Protein AF-A0A7C3GLH6-F1 (afdb_monomer_lite)

Foldseek 3Di:
DDDDDDDDQDPVNVVVCVVVVVVVVVCVVVVVVVVVVVDDDDDALAAPHDDDDDDPVVADAQDWDADPRNQWTWGHHPSDTDTHHQQDPPPGDGHDDDD

Secondary structure (DSSP, 8-state):
------PPPPHHHHHHHHHHHHHHHHHHHHHHHHHHHHS----TTSTTS------GGGS-TT-EEEETTTTEEEEEETTEEEEEESB-TTT--B-----

Structure (mmCIF, N/CA/C/O backbone):
data_AF-A0A7C3GLH6-F1
#
_entry.id   AF-A0A7C3GLH6-F1
#
loop_
_atom_site.group_PDB
_atom_site.id
_atom_site.type_symbol
_atom_site.label_atom_id
_atom_site.label_alt_id
_atom_site.label_comp_id
_atom_site.label_asym_id
_atom_site.label_entity_id
_atom_site.label_seq_id
_atom_site.pdbx_PDB_ins_code
_atom_site.Cartn_x
_atom_site.Cartn_y
_atom_site.Cartn_z
_atom_site.occupancy
_atom_site.B_iso_or_equiv
_atom_site.auth_seq_id
_atom_site.auth_comp_id
_atom_site.auth_asym_id
_atom_site.auth_atom_id
_atom_site.pdbx_PDB_model_n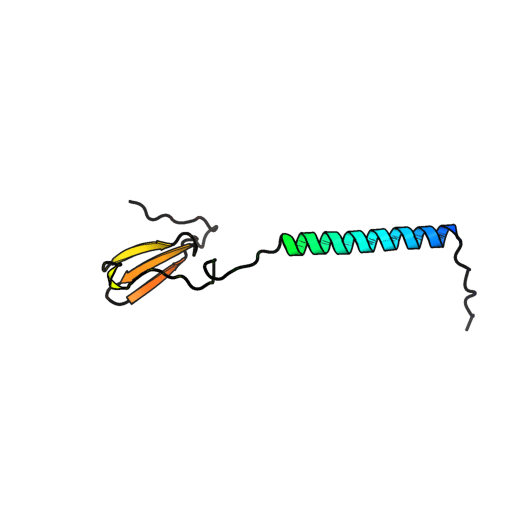um
ATOM 1 N N . MET A 1 1 ? 8.271 9.715 -58.078 1.00 45.06 1 MET A N 1
ATOM 2 C CA . MET A 1 1 ? 8.452 9.007 -56.792 1.00 45.06 1 MET A CA 1
ATOM 3 C C . MET A 1 1 ? 9.916 8.617 -56.716 1.00 45.06 1 MET A C 1
ATOM 5 O O . MET A 1 1 ? 10.320 7.735 -57.453 1.00 45.06 1 MET A O 1
ATOM 9 N N . SER A 1 2 ? 10.726 9.378 -55.976 1.00 52.97 2 SER A N 1
ATOM 10 C CA . SER A 1 2 ? 12.163 9.104 -55.851 1.00 52.97 2 SER A CA 1
ATOM 11 C C . SER A 1 2 ? 12.350 7.941 -54.877 1.00 52.97 2 SER A C 1
ATOM 13 O O . SER A 1 2 ? 11.994 8.069 -53.704 1.00 52.97 2 SER A O 1
ATOM 15 N N . GLU A 1 3 ? 12.826 6.805 -55.382 1.00 63.69 3 GLU A N 1
ATOM 16 C CA . GLU A 1 3 ? 13.223 5.645 -54.584 1.00 63.69 3 GLU A CA 1
ATOM 17 C C . GLU A 1 3 ? 14.398 6.074 -53.688 1.00 63.69 3 GLU A C 1
ATOM 19 O O . GLU A 1 3 ? 15.479 6.399 -54.177 1.00 63.69 3 GLU A O 1
ATOM 24 N N . LYS A 1 4 ? 14.180 6.156 -52.369 1.00 64.69 4 LYS A N 1
ATOM 25 C CA . LYS A 1 4 ? 15.250 6.476 -51.414 1.00 64.69 4 LYS A CA 1
ATOM 26 C C . LYS A 1 4 ? 16.234 5.308 -51.368 1.00 64.69 4 LYS A C 1
ATOM 28 O O . LYS A 1 4 ? 15.898 4.236 -50.866 1.00 64.69 4 LYS A O 1
ATOM 33 N N . GLU A 1 5 ? 17.449 5.542 -51.847 1.00 69.50 5 GLU A N 1
ATOM 34 C CA . GLU A 1 5 ? 18.570 4.619 -51.695 1.00 69.50 5 GLU A CA 1
ATOM 35 C C . GLU A 1 5 ? 18.807 4.318 -50.205 1.00 69.50 5 GLU A C 1
ATOM 37 O O . GLU A 1 5 ? 18.936 5.223 -49.374 1.00 69.50 5 GLU A O 1
ATOM 42 N N . LYS A 1 6 ? 18.793 3.030 -49.845 1.00 69.62 6 LYS A N 1
ATOM 43 C CA . LYS A 1 6 ? 18.981 2.582 -48.462 1.00 69.62 6 LYS A CA 1
ATOM 44 C C . LYS A 1 6 ? 20.469 2.616 -48.141 1.00 69.62 6 LYS A C 1
ATOM 46 O O . LYS A 1 6 ? 21.217 1.760 -48.602 1.00 69.62 6 LYS A O 1
ATOM 51 N N . VAL A 1 7 ? 20.883 3.584 -47.328 1.00 80.00 7 VAL A N 1
ATOM 52 C CA . VAL A 1 7 ? 22.250 3.621 -46.798 1.00 80.00 7 VAL A CA 1
ATOM 53 C C . VAL A 1 7 ? 22.491 2.339 -45.985 1.00 80.00 7 VAL A C 1
ATOM 55 O O . VAL A 1 7 ? 21.694 2.032 -45.093 1.00 80.00 7 VAL A O 1
ATOM 58 N N . PRO A 1 8 ? 23.542 1.556 -46.288 1.00 84.31 8 PRO A N 1
ATOM 59 C CA . PRO A 1 8 ? 23.826 0.326 -45.565 1.00 84.31 8 PRO A CA 1
ATOM 60 C C . PRO A 1 8 ? 24.314 0.639 -44.147 1.00 84.31 8 PRO A C 1
ATOM 62 O O . PRO A 1 8 ? 25.197 1.474 -43.954 1.00 84.31 8 PRO A O 1
ATOM 65 N N . VAL A 1 9 ? 23.759 -0.066 -43.157 1.00 90.31 9 VAL A N 1
ATOM 66 C CA . VAL A 1 9 ? 24.141 0.085 -41.746 1.00 90.31 9 VAL A CA 1
ATOM 67 C C . VAL A 1 9 ? 25.615 -0.278 -41.571 1.00 90.31 9 VAL A C 1
ATOM 69 O O . VAL A 1 9 ? 26.057 -1.368 -41.949 1.00 90.31 9 VAL A O 1
ATOM 72 N N . SER A 1 10 ? 26.390 0.626 -40.973 1.00 94.38 10 SER A N 1
ATOM 73 C CA . SER A 1 10 ? 27.806 0.360 -40.702 1.00 94.38 10 SER A CA 1
ATOM 74 C C . SER A 1 10 ? 27.978 -0.610 -39.524 1.00 94.38 10 SER A C 1
ATOM 76 O O . SER A 1 10 ? 27.152 -0.664 -38.616 1.00 94.38 10 SER A O 1
ATOM 78 N N . ARG A 1 11 ? 29.100 -1.346 -39.461 1.00 95.31 11 ARG A N 1
ATOM 79 C CA . ARG A 1 11 ? 29.394 -2.248 -38.321 1.00 95.31 11 ARG A CA 1
ATOM 80 C C . ARG A 1 11 ? 29.328 -1.530 -36.966 1.00 95.31 11 ARG A C 1
ATOM 82 O O . ARG A 1 11 ? 28.841 -2.090 -35.993 1.00 95.31 11 ARG A O 1
ATOM 89 N N . ARG A 1 12 ? 29.813 -0.286 -36.910 1.00 95.75 12 ARG A N 1
ATOM 90 C CA . ARG A 1 12 ? 29.807 0.552 -35.701 1.00 95.75 12 ARG A CA 1
ATOM 91 C C . ARG A 1 12 ? 28.384 0.894 -35.267 1.00 95.75 12 ARG A C 1
ATOM 93 O O . ARG A 1 12 ? 28.068 0.807 -34.089 1.00 95.75 12 ARG A O 1
ATOM 100 N N . GLU A 1 13 ? 27.554 1.289 -36.220 1.00 95.50 13 GLU A N 1
ATOM 101 C CA . GLU A 1 13 ? 26.154 1.645 -35.999 1.00 95.50 13 GLU A CA 1
ATOM 102 C C . GLU A 1 13 ? 25.333 0.433 -35.553 1.00 95.50 13 GLU A C 1
ATOM 104 O O . GLU A 1 13 ? 24.617 0.508 -34.558 1.00 95.50 13 GLU A O 1
ATOM 109 N N . PHE A 1 14 ? 25.542 -0.719 -36.198 1.00 95.94 14 PHE A N 1
ATOM 110 C CA . PHE A 1 14 ? 24.949 -1.983 -35.771 1.00 95.94 14 PHE A CA 1
ATOM 111 C C . PHE A 1 14 ? 25.295 -2.316 -34.312 1.00 95.94 14 PHE A C 1
ATOM 113 O O . PHE A 1 14 ? 24.400 -2.605 -33.520 1.00 95.94 14 PHE A O 1
ATOM 120 N N . LEU A 1 15 ? 26.578 -2.237 -33.936 1.00 97.19 15 LEU A N 1
ATOM 121 C CA . LEU A 1 15 ? 27.013 -2.517 -32.563 1.00 97.19 15 LEU A CA 1
ATOM 122 C C . LEU A 1 15 ? 26.422 -1.526 -31.553 1.00 97.19 15 LEU A C 1
ATOM 124 O O . LEU A 1 15 ? 26.037 -1.938 -30.460 1.00 97.19 15 LEU A O 1
ATOM 128 N N . TRP A 1 16 ? 26.290 -0.248 -31.917 1.00 97.50 16 TRP A N 1
ATOM 129 C CA . TRP A 1 16 ? 25.633 0.747 -31.069 1.00 97.50 16 TRP A CA 1
ATOM 130 C C . TRP A 1 16 ? 24.153 0.446 -30.851 1.00 97.50 16 TRP A C 1
ATOM 132 O O . TRP A 1 16 ? 23.689 0.521 -29.716 1.00 97.50 16 TRP A O 1
ATOM 142 N N . TYR A 1 17 ? 23.416 0.067 -31.895 1.00 97.19 17 TYR A N 1
ATOM 143 C CA . TYR A 1 17 ? 22.008 -0.306 -31.758 1.00 97.19 17 TYR A CA 1
ATOM 144 C C . TYR A 1 17 ? 21.827 -1.585 -30.954 1.00 97.19 17 TYR A C 1
ATOM 146 O O . TYR A 1 17 ? 20.959 -1.636 -30.084 1.00 97.19 17 TYR A O 1
ATOM 154 N N . ALA A 1 18 ? 22.659 -2.600 -31.189 1.00 97.56 18 ALA A N 1
ATOM 155 C CA . ALA A 1 18 ? 22.631 -3.833 -30.411 1.00 97.56 18 ALA A CA 1
ATOM 156 C C . ALA A 1 18 ? 22.904 -3.556 -28.923 1.00 97.56 18 ALA A C 1
ATOM 158 O O . ALA A 1 18 ? 22.164 -4.025 -28.059 1.00 97.56 18 ALA A O 1
ATOM 159 N N . TRP A 1 19 ? 23.911 -2.734 -28.618 1.00 98.19 19 TRP A N 1
ATOM 160 C CA . TRP A 1 19 ? 24.231 -2.349 -27.246 1.00 98.19 19 TRP A CA 1
ATOM 161 C C . TRP A 1 19 ? 23.110 -1.528 -26.597 1.00 98.19 19 TRP A C 1
ATOM 163 O O . TRP A 1 19 ? 22.644 -1.874 -25.513 1.00 98.19 19 TRP A O 1
ATOM 173 N N . ALA A 1 20 ? 22.627 -0.484 -27.276 1.00 98.25 20 ALA A N 1
ATOM 174 C CA . ALA A 1 20 ? 21.594 0.402 -26.748 1.00 98.25 20 ALA A CA 1
ATOM 175 C C . ALA A 1 20 ? 20.259 -0.327 -26.545 1.00 98.25 20 ALA A C 1
ATOM 177 O O . ALA A 1 20 ? 19.620 -0.153 -25.511 1.00 98.25 20 ALA A O 1
ATOM 178 N N . SER A 1 21 ? 19.855 -1.179 -27.492 1.00 98.19 21 SER A N 1
ATOM 179 C CA . SER A 1 21 ? 18.640 -1.993 -27.359 1.00 98.19 21 SER A CA 1
ATOM 180 C C . SER A 1 21 ? 18.754 -3.011 -26.226 1.00 98.19 21 SER A C 1
ATOM 182 O O . SER A 1 21 ? 17.818 -3.140 -25.441 1.00 98.19 21 SER A O 1
ATOM 184 N N . SER A 1 22 ? 19.909 -3.667 -26.075 1.00 98.44 22 SER A N 1
ATOM 185 C CA . SER A 1 22 ? 20.152 -4.593 -24.961 1.00 98.44 22 SER A CA 1
ATOM 186 C C . SER A 1 22 ? 20.070 -3.878 -23.614 1.00 98.44 22 SER A C 1
ATOM 188 O O . SER A 1 22 ? 19.406 -4.360 -22.697 1.00 98.44 22 SER A O 1
ATOM 190 N N . LEU A 1 23 ? 20.688 -2.697 -23.504 1.00 98.50 23 LEU A N 1
ATOM 191 C CA . LEU A 1 23 ? 20.624 -1.884 -22.293 1.00 98.50 23 LEU A CA 1
ATOM 192 C C . LEU A 1 23 ? 19.191 -1.418 -22.004 1.00 98.50 23 LEU A C 1
ATOM 194 O O . LEU A 1 23 ? 18.737 -1.516 -20.867 1.00 98.50 23 LEU A O 1
ATOM 198 N N . ALA A 1 24 ? 18.459 -0.959 -23.020 1.00 98.62 24 ALA A N 1
ATOM 199 C CA . ALA A 1 24 ? 17.072 -0.528 -22.870 1.00 98.62 24 ALA A CA 1
ATOM 200 C C . ALA A 1 24 ? 16.164 -1.674 -22.400 1.00 98.62 24 ALA A C 1
ATOM 202 O O . ALA A 1 24 ? 15.383 -1.492 -21.468 1.00 98.62 24 ALA A O 1
ATOM 203 N N . LEU A 1 25 ? 16.302 -2.866 -22.991 1.00 98.62 25 LEU A N 1
ATOM 204 C CA . LEU A 1 25 ? 15.559 -4.059 -22.577 1.00 98.62 25 LEU A CA 1
ATOM 205 C C . LEU A 1 25 ? 15.893 -4.460 -21.137 1.00 98.62 25 LEU A C 1
ATOM 207 O O . LEU A 1 25 ? 14.987 -4.741 -20.352 1.00 98.62 25 LEU A O 1
ATOM 211 N N . PHE A 1 26 ? 17.175 -4.436 -20.766 1.00 98.50 26 PHE A N 1
ATOM 212 C CA . PHE A 1 26 ? 17.605 -4.722 -19.401 1.00 98.50 26 PHE A CA 1
ATOM 213 C C . PHE A 1 26 ? 17.017 -3.726 -18.390 1.00 98.50 26 PHE A C 1
ATOM 215 O O . PHE A 1 26 ? 16.479 -4.134 -17.358 1.00 98.50 26 PHE A O 1
ATOM 222 N N . MET A 1 27 ? 17.065 -2.427 -18.693 1.00 98.69 27 MET A N 1
ATOM 223 C CA . MET A 1 27 ? 16.507 -1.377 -17.836 1.00 98.69 27 MET A CA 1
ATOM 224 C C . MET A 1 27 ? 14.986 -1.493 -17.711 1.00 98.69 27 MET A C 1
ATOM 226 O O . MET A 1 27 ? 14.451 -1.362 -16.613 1.00 98.69 27 MET A O 1
ATOM 230 N N . ALA A 1 28 ? 14.282 -1.797 -18.804 1.00 98.56 28 ALA A N 1
ATOM 231 C CA . ALA A 1 28 ? 12.839 -2.009 -18.775 1.00 98.56 28 ALA A CA 1
ATOM 232 C C . ALA A 1 28 ? 12.456 -3.230 -17.922 1.00 98.56 28 ALA A C 1
ATOM 234 O O . ALA A 1 28 ? 11.558 -3.138 -17.087 1.00 98.56 28 ALA A O 1
ATOM 235 N N . GLY A 1 29 ? 13.159 -4.356 -18.082 1.00 98.56 29 GLY A N 1
ATOM 236 C CA . GLY A 1 29 ? 12.906 -5.572 -17.306 1.00 98.56 29 GLY A CA 1
ATOM 237 C C . GLY A 1 29 ? 13.200 -5.397 -15.815 1.00 98.56 29 GLY A C 1
ATOM 238 O O . GLY A 1 29 ? 12.359 -5.711 -14.975 1.00 98.56 29 GLY A O 1
ATOM 239 N N . SER A 1 30 ? 14.369 -4.850 -15.479 1.00 98.50 30 SER A N 1
ATOM 240 C CA . SER A 1 30 ? 14.771 -4.606 -14.085 1.00 98.50 30 SER A CA 1
ATOM 241 C C . SER A 1 30 ? 13.919 -3.528 -13.408 1.00 98.50 30 SER A C 1
ATOM 243 O O . SER A 1 30 ? 13.480 -3.713 -12.270 1.00 98.50 30 SER A O 1
ATOM 245 N N . GLY A 1 31 ? 13.609 -2.439 -14.115 1.00 98.50 31 GLY A N 1
ATOM 246 C CA . GLY A 1 31 ? 12.689 -1.403 -13.653 1.00 98.50 31 GLY A CA 1
ATOM 247 C C . GLY A 1 31 ? 11.285 -1.956 -13.419 1.00 98.50 31 GLY A C 1
ATOM 248 O O . GLY A 1 31 ? 10.717 -1.757 -12.348 1.00 98.50 31 GLY A O 1
ATOM 249 N N . GLY A 1 32 ? 10.757 -2.735 -14.367 1.00 98.44 32 GLY A N 1
ATOM 250 C CA . GLY A 1 32 ? 9.469 -3.412 -14.226 1.00 98.44 32 GLY A CA 1
ATOM 251 C C . GLY A 1 32 ? 9.428 -4.360 -13.026 1.00 98.44 32 GLY A C 1
ATOM 252 O O . GLY A 1 32 ? 8.486 -4.307 -12.239 1.00 98.44 32 GLY A O 1
ATOM 253 N N . ALA A 1 33 ? 10.469 -5.174 -12.829 1.00 98.12 33 ALA A N 1
ATOM 254 C CA . ALA A 1 33 ? 10.577 -6.065 -11.673 1.00 98.12 33 ALA A CA 1
ATOM 255 C C . ALA A 1 33 ? 10.628 -5.291 -10.345 1.00 98.12 33 ALA A C 1
ATOM 257 O O . ALA A 1 33 ? 9.957 -5.667 -9.385 1.00 98.12 33 ALA A O 1
ATOM 258 N N . THR A 1 34 ? 11.370 -4.182 -10.307 1.00 98.19 34 THR A N 1
ATOM 259 C CA . THR A 1 34 ? 11.464 -3.307 -9.128 1.00 98.19 34 THR A CA 1
ATOM 260 C C . THR A 1 34 ? 10.106 -2.706 -8.779 1.00 98.19 34 THR A C 1
ATOM 262 O O . THR A 1 34 ? 9.687 -2.757 -7.625 1.00 98.19 34 THR A O 1
ATOM 265 N N . LEU A 1 35 ? 9.379 -2.194 -9.775 1.00 97.69 35 LEU A N 1
ATOM 266 C CA . LEU A 1 35 ? 8.034 -1.653 -9.579 1.00 97.69 35 LEU A CA 1
ATOM 267 C C . LEU A 1 35 ? 7.047 -2.736 -9.131 1.00 97.69 35 LEU A C 1
ATOM 269 O O . LEU A 1 35 ? 6.276 -2.515 -8.202 1.00 97.69 35 LEU A O 1
ATOM 273 N N . ALA A 1 36 ? 7.100 -3.924 -9.736 1.00 96.50 36 ALA A N 1
ATOM 274 C CA . ALA A 1 36 ? 6.246 -5.049 -9.361 1.00 96.50 36 ALA A CA 1
ATOM 275 C C . ALA A 1 36 ? 6.523 -5.567 -7.940 1.00 96.50 36 ALA A C 1
ATOM 277 O O . ALA A 1 36 ? 5.615 -6.098 -7.299 1.00 96.50 36 ALA A O 1
ATOM 278 N N . PHE A 1 37 ? 7.762 -5.435 -7.460 1.00 94.88 37 PHE A N 1
ATOM 279 C CA . PHE A 1 37 ? 8.144 -5.732 -6.081 1.00 94.88 37 PHE A CA 1
ATOM 280 C C . PHE A 1 37 ? 7.672 -4.645 -5.108 1.00 94.88 37 PHE A C 1
ATOM 282 O O . PHE A 1 37 ? 7.156 -4.968 -4.042 1.00 94.88 37 PHE A O 1
ATOM 289 N N . ALA A 1 38 ? 7.823 -3.370 -5.475 1.00 96.19 38 ALA A N 1
ATOM 290 C CA . ALA A 1 38 ? 7.423 -2.238 -4.641 1.00 96.19 38 ALA A CA 1
ATOM 291 C C . ALA A 1 38 ? 5.897 -2.055 -4.549 1.00 96.19 38 ALA A C 1
ATOM 293 O O . ALA A 1 38 ? 5.410 -1.405 -3.624 1.00 96.19 38 ALA A O 1
ATOM 294 N N . TYR A 1 39 ? 5.136 -2.602 -5.501 1.00 94.00 39 TYR A N 1
ATOM 295 C CA . TYR A 1 39 ? 3.681 -2.509 -5.500 1.00 94.00 39 TYR A CA 1
ATOM 296 C C . TYR A 1 39 ? 3.071 -3.338 -4.350 1.00 94.00 39 TYR A C 1
ATOM 298 O O . TYR A 1 39 ? 3.324 -4.545 -4.268 1.00 94.00 39 TYR A O 1
ATOM 306 N N . PRO A 1 40 ? 2.248 -2.733 -3.470 1.00 88.19 40 PRO A N 1
ATOM 307 C CA . PRO A 1 40 ? 1.672 -3.432 -2.326 1.00 88.19 40 PRO A CA 1
ATOM 308 C C . PRO A 1 40 ? 0.718 -4.547 -2.779 1.00 88.19 40 PRO A C 1
ATOM 310 O O . PRO A 1 40 ? -0.135 -4.343 -3.641 1.00 88.19 40 PRO A O 1
ATOM 313 N N . ARG A 1 41 ? 0.848 -5.737 -2.179 1.00 84.69 41 ARG A N 1
ATOM 314 C CA . ARG A 1 41 ? -0.052 -6.880 -2.401 1.00 84.69 41 ARG A CA 1
ATOM 315 C C . ARG A 1 41 ? -0.805 -7.183 -1.116 1.00 84.69 41 ARG A C 1
ATOM 317 O O . ARG A 1 41 ? -0.195 -7.704 -0.191 1.00 84.69 41 ARG A O 1
ATOM 324 N N . PHE A 1 42 ? -2.100 -6.890 -1.093 1.00 79.31 42 PHE A N 1
ATOM 325 C CA . PHE A 1 42 ? -2.952 -7.185 0.056 1.00 79.31 42 PHE A CA 1
ATOM 326 C C . PHE A 1 42 ? -3.302 -8.678 0.111 1.00 79.31 42 PHE A C 1
ATOM 328 O O . PHE A 1 42 ? -3.674 -9.266 -0.909 1.00 79.31 42 PHE A O 1
ATOM 335 N N . LYS A 1 43 ? -3.186 -9.295 1.289 1.00 76.12 43 LYS A N 1
ATOM 336 C CA . LYS A 1 43 ? -3.601 -10.685 1.563 1.00 76.12 43 LYS A CA 1
ATOM 337 C C . LYS A 1 43 ? -4.836 -10.745 2.468 1.00 76.12 43 LYS A C 1
ATOM 339 O O . LYS A 1 43 ? -5.245 -9.748 3.059 1.00 76.12 43 LYS A O 1
ATOM 344 N N . GLU A 1 44 ? -5.440 -11.927 2.591 1.00 69.19 44 GLU A N 1
ATOM 345 C CA . GLU A 1 44 ? -6.443 -12.165 3.638 1.00 69.19 44 GLU A CA 1
ATOM 346 C C . GLU A 1 44 ? -5.830 -11.911 5.024 1.00 69.19 44 GLU A C 1
ATOM 348 O O . GLU A 1 44 ? -4.692 -12.302 5.279 1.00 69.19 44 GLU A O 1
ATOM 353 N N . GLY A 1 45 ? -6.572 -11.227 5.899 1.00 68.25 45 GLY A N 1
ATOM 354 C CA . GLY A 1 45 ? -6.061 -10.747 7.187 1.00 68.25 45 GLY A CA 1
ATOM 355 C C . GLY A 1 45 ? -5.277 -9.430 7.124 1.00 68.25 45 GLY A C 1
ATOM 356 O O . GLY A 1 45 ? -4.813 -8.961 8.157 1.00 68.25 45 GLY A O 1
ATOM 357 N N . GLU A 1 46 ? -5.145 -8.804 5.951 1.00 79.50 46 GLU A N 1
ATOM 358 C CA . GLU A 1 46 ? -4.615 -7.443 5.812 1.00 79.50 46 GLU A CA 1
ATOM 359 C C . GLU A 1 46 ? -5.736 -6.436 5.523 1.00 79.50 46 GLU A C 1
ATOM 361 O O . GLU A 1 46 ? -6.906 -6.790 5.365 1.00 79.50 46 GLU A O 1
ATOM 366 N N . PHE A 1 47 ? -5.386 -5.150 5.481 1.00 76.62 47 PHE A N 1
ATOM 367 C CA . PHE A 1 47 ? -6.321 -4.057 5.224 1.00 76.62 47 PHE A CA 1
ATOM 368 C C . PHE A 1 47 ? -7.234 -4.337 4.010 1.00 76.62 47 PHE A C 1
ATOM 370 O O . PHE A 1 47 ? -6.755 -4.542 2.897 1.00 76.62 47 PHE A O 1
ATOM 377 N N . GLY A 1 48 ? -8.554 -4.337 4.236 1.00 76.75 48 GLY A N 1
ATOM 378 C CA . GLY A 1 48 ? -9.570 -4.668 3.224 1.00 76.75 48 GLY A CA 1
ATOM 379 C C . GLY A 1 48 ? -9.942 -6.157 3.121 1.00 76.75 48 GLY A C 1
ATOM 380 O O . GLY A 1 48 ? -10.801 -6.508 2.315 1.00 76.75 48 GLY A O 1
ATOM 381 N N . GLY A 1 49 ? -9.327 -7.028 3.925 1.00 84.44 49 GLY A N 1
ATOM 382 C CA . GLY A 1 49 ? -9.624 -8.458 4.007 1.00 84.44 49 GLY A CA 1
ATOM 383 C C . GLY A 1 49 ? -10.679 -8.828 5.058 1.00 84.44 49 GLY A C 1
ATOM 384 O O . GLY A 1 49 ? -11.295 -7.978 5.701 1.00 84.44 49 GLY A O 1
ATOM 385 N N . LYS A 1 50 ? -10.884 -10.139 5.240 1.00 88.06 50 LYS A N 1
ATOM 386 C CA . LYS A 1 50 ? -11.709 -10.695 6.324 1.00 88.06 50 LYS A CA 1
ATOM 387 C C . LYS A 1 50 ? -10.852 -10.913 7.570 1.00 88.06 50 LYS A C 1
ATOM 389 O O . LYS A 1 50 ? -9.740 -11.422 7.461 1.00 88.06 50 LYS A O 1
ATOM 394 N N . PHE A 1 51 ? -11.398 -10.579 8.736 1.00 88.75 51 PHE A N 1
ATOM 395 C CA . PHE A 1 51 ? -10.736 -10.729 10.031 1.00 88.75 51 PHE A CA 1
ATOM 396 C C . PHE A 1 51 ? -11.551 -11.654 10.930 1.00 88.75 51 PHE A C 1
ATOM 398 O O . PHE A 1 51 ? -12.769 -11.509 11.025 1.00 88.75 51 PHE A O 1
ATOM 405 N N . TYR A 1 52 ? -10.876 -12.588 11.599 1.00 90.25 52 TYR A N 1
ATOM 406 C CA . TYR A 1 52 ? -11.474 -13.372 12.675 1.00 90.25 52 TYR A CA 1
ATOM 407 C C . TYR A 1 52 ? -11.282 -12.630 13.999 1.00 90.25 52 TYR A C 1
ATOM 409 O O . TYR A 1 52 ? -10.151 -12.319 14.363 1.00 90.25 52 TYR A O 1
ATOM 417 N N . MET A 1 53 ? -12.382 -12.344 14.69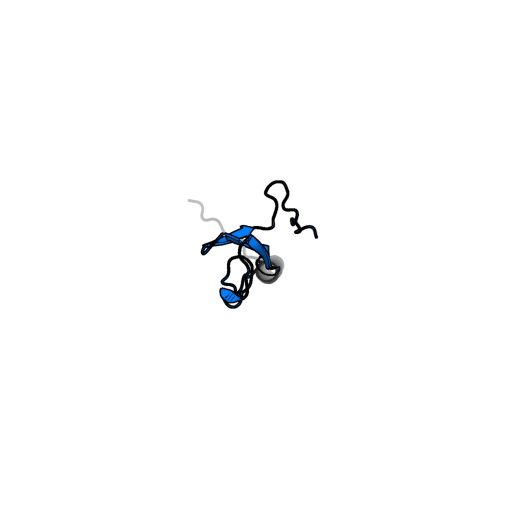6 1.00 90.38 53 MET A N 1
ATOM 418 C CA . MET A 1 53 ? -12.383 -11.526 15.916 1.00 90.38 53 MET A CA 1
ATOM 419 C C . MET A 1 53 ? -12.665 -12.309 17.198 1.00 90.38 53 MET A C 1
ATOM 421 O O . MET A 1 53 ? -12.596 -11.734 18.271 1.00 90.38 53 MET A O 1
ATOM 425 N N . GLY A 1 54 ? -12.952 -13.606 17.111 1.00 90.56 54 GLY A N 1
ATOM 426 C CA . GLY A 1 54 ? -13.441 -14.379 18.253 1.00 90.56 54 GLY A CA 1
ATOM 427 C C . GLY A 1 54 ? -14.957 -14.533 18.227 1.00 90.56 54 GLY A C 1
ATOM 428 O O . GLY A 1 54 ? -15.590 -14.389 17.174 1.00 90.56 54 GLY A O 1
ATOM 429 N N . ARG A 1 55 ? -15.528 -14.905 19.371 1.00 92.94 55 ARG A N 1
ATOM 430 C CA . ARG A 1 55 ? -16.963 -15.146 19.520 1.00 92.94 55 ARG A CA 1
ATOM 431 C C . ARG A 1 55 ? -17.680 -13.866 19.917 1.00 92.94 55 ARG A C 1
ATOM 433 O O . ARG A 1 55 ? -17.087 -12.959 20.483 1.00 92.94 55 ARG A O 1
ATOM 440 N N . VAL A 1 56 ? -18.981 -13.808 19.648 1.00 90.88 56 VAL A N 1
ATOM 441 C CA . VAL A 1 56 ? -19.814 -12.649 20.012 1.00 90.88 56 VAL A CA 1
ATOM 442 C C . VAL A 1 56 ? -19.827 -12.433 21.528 1.00 90.88 56 VAL A C 1
ATOM 444 O O . VAL A 1 56 ? -19.835 -11.296 21.991 1.00 90.88 56 VAL A O 1
ATOM 447 N N . GLU A 1 57 ? -19.774 -13.523 22.292 1.00 91.75 57 GLU A N 1
ATOM 448 C CA . GLU A 1 57 ? -19.780 -13.505 23.756 1.00 91.75 57 GLU A CA 1
ATOM 449 C C . GLU A 1 57 ? -18.502 -12.915 24.370 1.00 91.75 57 GLU A C 1
ATOM 451 O O . GLU A 1 57 ? -18.522 -12.533 25.537 1.00 91.75 57 GLU A O 1
ATOM 456 N N . ASP A 1 58 ? -17.415 -12.812 23.597 1.00 91.94 58 ASP A N 1
ATOM 457 C CA . ASP A 1 58 ? -16.131 -12.278 24.068 1.00 91.94 58 ASP A CA 1
ATOM 458 C C . ASP A 1 58 ? -16.140 -10.737 24.178 1.00 91.94 58 ASP A C 1
ATOM 460 O O . ASP A 1 58 ? -15.211 -10.147 24.726 1.00 91.94 58 ASP A O 1
ATOM 464 N N . PHE A 1 59 ? -17.180 -10.073 23.658 1.00 92.94 59 PHE A N 1
ATOM 465 C CA . PHE A 1 59 ? -17.293 -8.615 23.600 1.00 92.94 59 PHE A CA 1
ATOM 466 C C . PHE A 1 59 ? -18.429 -8.130 24.489 1.00 92.94 59 PHE A C 1
ATOM 468 O O . PHE A 1 59 ? -19.580 -8.444 24.217 1.00 92.94 59 PHE A O 1
ATOM 475 N N . GLU A 1 60 ? -18.157 -7.324 25.511 1.00 93.38 60 GLU A N 1
ATOM 476 C CA . GLU A 1 60 ? -19.212 -6.741 26.353 1.00 93.38 60 GLU A CA 1
ATOM 477 C C . GLU A 1 60 ? -20.023 -5.673 25.599 1.00 93.38 60 GLU A C 1
ATOM 479 O O . GLU A 1 60 ? -19.544 -5.077 24.630 1.00 93.38 60 GLU A O 1
ATOM 484 N N . ASP A 1 61 ? -21.268 -5.426 26.015 1.00 93.62 61 ASP A N 1
ATOM 485 C CA . ASP A 1 61 ? -22.050 -4.319 25.453 1.00 93.62 61 ASP A CA 1
ATOM 486 C C . ASP A 1 61 ? -21.368 -2.972 25.749 1.00 93.62 61 ASP A C 1
ATOM 488 O O . ASP A 1 61 ? -20.880 -2.741 26.854 1.00 93.62 61 ASP A O 1
ATOM 492 N N . GLY A 1 62 ? -21.291 -2.098 24.745 1.00 91.12 62 GLY A N 1
ATOM 493 C CA . GLY A 1 62 ? -20.541 -0.845 24.807 1.00 91.12 62 GLY A CA 1
ATOM 494 C C . GLY A 1 62 ? -19.024 -1.002 24.667 1.00 91.12 62 GLY A C 1
ATOM 495 O O . GLY A 1 62 ? -18.314 0.002 24.716 1.00 91.12 62 GLY A O 1
ATOM 496 N N . SER A 1 63 ? -18.513 -2.224 24.476 1.00 92.12 63 SER A N 1
ATOM 497 C CA . SER A 1 63 ? -17.078 -2.443 24.291 1.00 92.12 63 SER A CA 1
ATOM 498 C C . SER A 1 63 ? -16.570 -1.858 22.974 1.00 92.12 63 SER A C 1
ATOM 500 O O . SER A 1 63 ? -17.233 -1.891 21.930 1.00 92.12 63 SER A O 1
ATOM 502 N N . VAL A 1 64 ? -15.342 -1.352 23.032 1.00 93.06 64 VAL A N 1
ATOM 503 C CA . VAL A 1 64 ? -14.555 -0.932 21.879 1.00 93.06 64 VAL A CA 1
ATOM 504 C C . VAL A 1 64 ? -13.286 -1.775 21.898 1.00 93.06 64 VAL A C 1
ATOM 506 O O . VAL A 1 64 ? -12.558 -1.820 22.882 1.00 93.06 64 VAL A O 1
ATOM 509 N N . THR A 1 65 ? -13.062 -2.546 20.838 1.00 92.75 65 THR A N 1
ATOM 510 C CA . THR A 1 65 ? -11.906 -3.440 20.733 1.00 92.75 65 THR A CA 1
ATOM 511 C C . THR A 1 65 ? -11.052 -3.065 19.524 1.00 92.75 65 THR A C 1
ATOM 513 O O . THR A 1 65 ? -11.526 -3.138 18.385 1.00 92.75 65 THR A O 1
ATOM 516 N N . PRO A 1 66 ? -9.780 -2.676 19.714 1.00 91.81 66 PRO A N 1
ATOM 517 C CA . PRO A 1 66 ? -8.905 -2.306 18.611 1.00 91.81 66 PRO A CA 1
ATOM 518 C C . PRO A 1 66 ? -8.358 -3.536 17.875 1.00 91.81 66 PRO A C 1
ATOM 520 O O . PRO A 1 66 ? -7.690 -4.384 18.465 1.00 91.81 66 PRO A O 1
ATOM 523 N N . ASN A 1 67 ? -8.523 -3.581 16.551 1.00 90.00 67 ASN A N 1
ATOM 524 C CA . ASN A 1 67 ? -7.806 -4.513 15.682 1.00 90.00 67 ASN A CA 1
ATOM 525 C C . ASN A 1 67 ? -6.708 -3.775 14.911 1.00 90.00 67 ASN A C 1
ATOM 527 O O . ASN A 1 67 ? -6.974 -2.918 14.064 1.00 90.00 67 ASN A O 1
ATOM 531 N N . ARG A 1 68 ? -5.452 -4.091 15.242 1.00 86.38 68 ARG A N 1
ATOM 532 C CA . ARG A 1 68 ? -4.270 -3.407 14.695 1.00 86.38 68 ARG A CA 1
ATOM 533 C C . ARG A 1 68 ? -3.972 -3.807 13.252 1.00 86.38 68 ARG A C 1
ATOM 535 O O . ARG A 1 68 ? -3.550 -2.950 12.480 1.00 86.38 68 ARG A O 1
ATOM 542 N N . ASP A 1 69 ? -4.241 -5.057 12.888 1.00 85.31 69 ASP A N 1
ATOM 543 C CA . ASP A 1 69 ? -3.973 -5.588 11.548 1.00 85.31 69 ASP A CA 1
ATOM 544 C C . ASP A 1 69 ? -4.918 -4.966 10.507 1.00 85.31 69 ASP A C 1
ATOM 546 O O . ASP A 1 69 ? -4.495 -4.514 9.441 1.00 85.31 69 ASP A O 1
ATOM 550 N N . GLY A 1 70 ? -6.199 -4.848 10.859 1.00 88.31 70 GLY A N 1
ATOM 551 C CA . GLY A 1 70 ? -7.238 -4.210 10.053 1.00 88.31 70 GLY A CA 1
ATOM 552 C C . GLY A 1 70 ? -7.350 -2.700 10.235 1.00 88.31 70 GLY A C 1
ATOM 553 O O . GLY A 1 70 ? -8.043 -2.050 9.452 1.00 88.31 70 GLY A O 1
ATOM 554 N N . LYS A 1 71 ? -6.660 -2.123 11.228 1.00 89.19 71 LYS A N 1
ATOM 555 C CA . LYS A 1 71 ? -6.695 -0.691 11.569 1.00 89.19 71 LYS A CA 1
ATOM 556 C C . LYS A 1 71 ? -8.115 -0.170 11.820 1.00 89.19 71 LYS A C 1
ATOM 558 O O . LYS A 1 71 ? -8.451 0.934 11.398 1.00 89.19 71 LYS A O 1
ATOM 563 N N . PHE A 1 72 ? -8.964 -0.939 12.495 1.00 91.56 72 PHE A N 1
ATOM 564 C CA . PHE A 1 72 ? -10.322 -0.516 12.857 1.00 91.56 72 PHE A CA 1
ATOM 565 C C . PHE A 1 72 ? -10.646 -0.841 14.317 1.00 91.56 72 PHE A C 1
ATOM 567 O O . PHE A 1 72 ? -10.024 -1.711 14.925 1.00 91.56 72 PHE A O 1
ATOM 574 N N . PHE A 1 73 ? -11.582 -0.105 14.897 1.00 93.25 73 PHE A N 1
ATOM 575 C CA . PHE A 1 73 ? -12.199 -0.404 16.180 1.00 93.25 73 PHE A CA 1
ATOM 576 C C . PHE A 1 73 ? -13.463 -1.219 15.937 1.00 93.25 73 PHE A C 1
ATOM 578 O O . PHE A 1 73 ? -14.306 -0.818 15.131 1.00 93.25 73 PHE A O 1
ATOM 585 N N . LEU A 1 74 ? -13.589 -2.357 16.609 1.00 94.19 74 LEU A N 1
ATOM 586 C CA . LEU A 1 74 ? -14.833 -3.106 16.678 1.00 94.19 74 LEU A CA 1
AT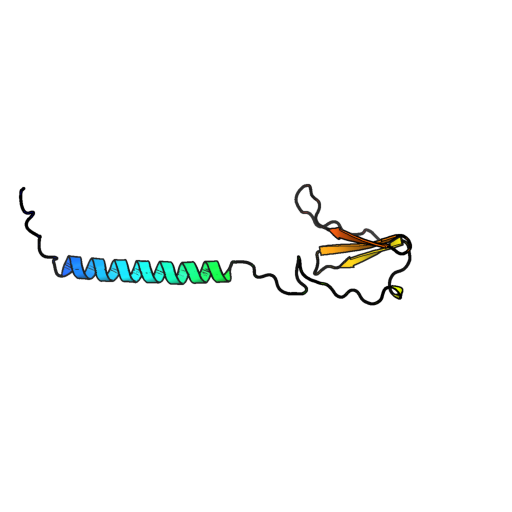OM 587 C C . LEU A 1 74 ? -15.636 -2.574 17.865 1.00 94.19 74 LEU A C 1
ATOM 589 O O . LEU A 1 74 ? -15.187 -2.675 18.999 1.00 94.19 74 LEU A O 1
ATOM 593 N N . VAL A 1 75 ? -16.792 -1.986 17.588 1.00 94.31 75 VAL A N 1
ATOM 594 C CA . VAL A 1 75 ? -17.678 -1.389 18.588 1.00 94.31 75 VAL A CA 1
ATOM 595 C C . VAL A 1 75 ? -18.922 -2.256 18.713 1.00 94.31 75 VAL A C 1
ATOM 597 O O . VAL A 1 75 ? -19.566 -2.533 17.693 1.00 94.31 75 VAL A O 1
ATOM 600 N N . ARG A 1 76 ? -19.269 -2.660 19.938 1.00 94.88 76 ARG A N 1
ATOM 601 C CA . ARG A 1 76 ? -20.532 -3.339 20.246 1.00 94.88 76 ARG A CA 1
ATOM 602 C C . ARG A 1 76 ? -21.544 -2.332 20.798 1.00 94.88 76 ARG A C 1
ATOM 604 O O . ARG A 1 76 ? -21.244 -1.604 21.738 1.00 94.88 76 ARG A O 1
ATOM 611 N N . ILE A 1 77 ? -22.732 -2.285 20.196 1.00 93.94 77 ILE A N 1
ATOM 612 C CA . ILE A 1 77 ? -23.861 -1.449 20.630 1.00 93.94 77 ILE A CA 1
ATOM 613 C C . ILE A 1 77 ? -25.101 -2.345 20.698 1.00 93.94 77 ILE A C 1
ATOM 615 O O . ILE A 1 77 ? -25.704 -2.667 19.673 1.00 93.94 77 ILE A O 1
ATOM 619 N N . GLY A 1 78 ? -25.468 -2.781 21.899 1.00 90.94 78 GLY A N 1
ATOM 620 C CA . GLY A 1 78 ? -26.470 -3.816 22.129 1.00 90.94 78 GLY A CA 1
ATOM 621 C C . GLY A 1 78 ? -26.073 -5.138 21.466 1.00 90.94 78 GLY A C 1
ATOM 622 O O . GLY A 1 78 ? -25.009 -5.703 21.732 1.00 90.94 78 GLY A O 1
ATOM 623 N N . ASP A 1 79 ? -26.924 -5.616 20.559 1.00 88.19 79 ASP A N 1
ATOM 624 C CA . ASP A 1 79 ? -26.691 -6.834 19.768 1.00 88.19 79 ASP A CA 1
ATOM 625 C C . ASP A 1 79 ? -26.053 -6.555 18.397 1.00 88.19 79 ASP A C 1
ATOM 627 O O . ASP A 1 79 ? -25.932 -7.449 17.557 1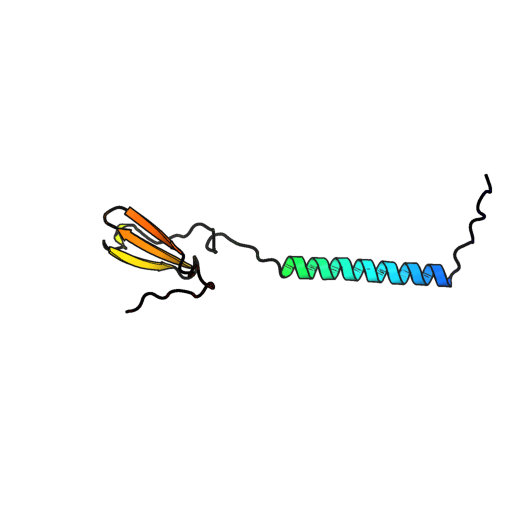.00 88.19 79 ASP A O 1
ATOM 631 N N . GLU A 1 80 ? -25.628 -5.314 18.147 1.00 92.75 80 GLU A N 1
ATOM 632 C CA . GLU A 1 80 ? -25.021 -4.914 16.885 1.00 92.75 80 GLU A CA 1
ATOM 633 C C . GLU A 1 80 ? -23.519 -4.659 17.010 1.00 92.75 80 GLU A C 1
ATOM 635 O O . GLU A 1 80 ? -23.032 -4.089 17.986 1.00 92.75 80 GLU A O 1
ATOM 640 N N . PHE A 1 81 ? -22.789 -5.002 15.948 1.00 94.38 81 PHE A N 1
ATOM 641 C CA . PHE A 1 81 ? -21.381 -4.658 15.791 1.00 94.38 81 PHE A CA 1
ATOM 642 C C . PHE A 1 81 ? -21.196 -3.591 14.709 1.00 94.38 81 PHE A C 1
ATOM 644 O O . PHE A 1 81 ? -21.890 -3.569 13.685 1.00 94.38 81 PHE A O 1
ATOM 651 N N . ARG A 1 82 ? -20.225 -2.702 14.920 1.00 94.31 82 ARG A N 1
ATOM 652 C CA . ARG A 1 82 ? -19.755 -1.714 13.942 1.00 94.31 82 ARG A CA 1
ATOM 653 C C . ARG A 1 82 ? -18.234 -1.739 13.882 1.00 94.31 82 ARG A C 1
ATOM 655 O O . ARG A 1 82 ? -17.575 -1.835 14.908 1.00 94.31 82 ARG A O 1
ATOM 662 N N . ALA A 1 83 ? -17.678 -1.618 12.681 1.00 93.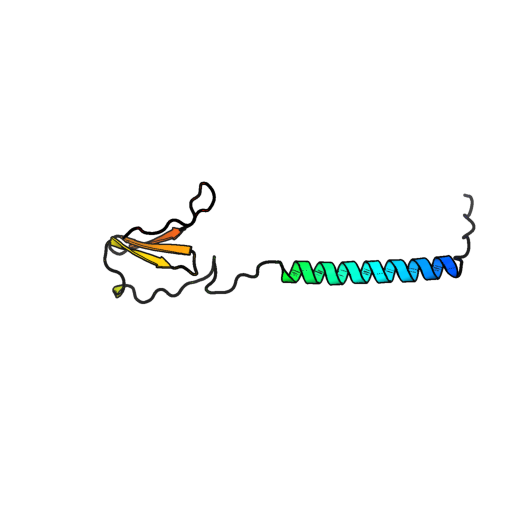38 83 ALA A N 1
ATOM 663 C CA . ALA A 1 83 ? -16.240 -1.477 12.476 1.00 93.38 83 ALA A CA 1
ATOM 664 C C . ALA A 1 83 ? -15.929 -0.036 12.053 1.00 93.38 83 ALA A C 1
ATOM 666 O O . ALA A 1 83 ? -16.338 0.395 10.973 1.00 93.38 83 ALA A O 1
ATOM 667 N N . LEU A 1 84 ? -15.227 0.714 12.902 1.00 92.12 84 LEU A N 1
ATOM 668 C CA . LEU A 1 84 ? -14.839 2.101 12.644 1.00 92.12 84 LEU A CA 1
ATOM 669 C C . LEU A 1 84 ? -13.357 2.181 12.302 1.00 92.12 84 LEU A C 1
ATOM 671 O O . LEU A 1 84 ? -12.510 1.744 13.073 1.00 92.12 84 LEU A O 1
ATOM 675 N N . TYR A 1 85 ? -13.026 2.754 11.151 1.00 92.06 85 TYR A N 1
ATOM 676 C CA . TYR A 1 85 ? -11.637 2.876 10.721 1.00 92.06 85 TYR A CA 1
ATOM 677 C C . TYR A 1 85 ? -10.843 3.804 11.661 1.00 92.06 85 TYR A C 1
ATOM 679 O O . TYR A 1 85 ? -11.286 4.909 11.961 1.00 92.06 85 TYR A O 1
ATOM 687 N N . GLN A 1 86 ? -9.661 3.370 12.117 1.00 91.94 86 GLN A N 1
ATOM 688 C CA . GLN A 1 86 ? -8.821 4.099 13.086 1.00 91.94 86 GLN A CA 1
ATOM 689 C C . GLN A 1 86 ? -8.082 5.294 12.468 1.00 91.94 86 GLN A C 1
ATOM 691 O O . GLN A 1 86 ? -7.444 6.072 13.175 1.00 91.94 86 GLN A O 1
ATOM 696 N N . VAL A 1 87 ? -8.102 5.430 11.144 1.00 90.94 87 VAL A N 1
ATOM 697 C CA . VAL A 1 87 ? -7.370 6.482 10.439 1.00 90.94 87 VAL A CA 1
ATOM 698 C C . VAL A 1 87 ? -8.234 7.734 10.366 1.00 90.94 87 VAL A C 1
ATOM 700 O O . VAL A 1 87 ? -9.284 7.752 9.724 1.00 90.94 87 VAL A O 1
ATOM 703 N N . CYS A 1 88 ? -7.762 8.801 11.008 1.00 92.25 88 CYS A N 1
ATOM 704 C CA . CYS A 1 88 ? -8.415 10.100 10.987 1.00 92.25 88 CYS A CA 1
ATOM 705 C C . CYS A 1 88 ? -8.485 10.645 9.555 1.00 92.25 88 CYS A C 1
ATOM 707 O O . CYS A 1 88 ? -7.469 10.742 8.863 1.00 92.25 88 CYS A O 1
ATOM 709 N N . THR A 1 89 ? -9.672 11.078 9.137 1.00 94.19 89 THR A N 1
ATOM 710 C CA . THR A 1 89 ? -9.936 11.617 7.794 1.00 94.19 89 THR A CA 1
ATOM 711 C C . THR A 1 89 ? -9.250 12.956 7.507 1.00 94.19 89 THR A C 1
ATOM 713 O O . THR A 1 89 ? -9.263 13.402 6.366 1.00 94.19 89 THR A O 1
ATOM 716 N N . HIS A 1 90 ? -8.639 13.596 8.510 1.00 96.38 90 HIS A N 1
ATOM 717 C CA . HIS A 1 90 ? -7.892 14.841 8.338 1.00 96.38 90 HIS A CA 1
ATOM 718 C C . HIS A 1 90 ? -6.584 14.623 7.563 1.00 96.38 90 HIS A C 1
ATOM 720 O O . HIS A 1 90 ? -6.423 15.130 6.458 1.00 96.38 90 HIS A O 1
ATOM 726 N N . LEU A 1 91 ? -5.643 13.881 8.155 1.00 96.50 91 LEU A N 1
ATOM 727 C CA . LEU A 1 91 ? -4.296 13.660 7.604 1.00 96.50 91 LEU A CA 1
ATOM 728 C C . LEU A 1 91 ? -3.818 12.210 7.745 1.00 96.50 91 LEU A C 1
ATOM 730 O O . LEU A 1 91 ? -2.662 11.902 7.473 1.00 96.50 91 LEU A O 1
ATOM 734 N N . GLY A 1 92 ? -4.691 11.305 8.182 1.00 91.69 92 GLY A N 1
ATOM 735 C CA . GLY A 1 92 ? -4.367 9.890 8.276 1.00 91.69 92 GLY A CA 1
ATOM 736 C C . GLY A 1 92 ? -3.656 9.458 9.561 1.00 91.69 92 GLY A C 1
ATOM 737 O O . GLY A 1 92 ? -3.130 8.347 9.621 1.00 91.69 92 GLY A O 1
ATOM 738 N N . CYS A 1 93 ? -3.637 10.298 10.599 1.00 92.12 93 CYS A N 1
ATOM 739 C CA . CYS A 1 93 ? -3.151 9.890 11.917 1.00 92.12 93 CYS A CA 1
ATOM 740 C C . CYS A 1 93 ? -3.972 8.709 12.450 1.00 92.12 93 CYS A C 1
ATOM 742 O O . CYS A 1 93 ? -5.195 8.683 12.302 1.00 92.12 93 CYS A O 1
ATOM 744 N N . LEU A 1 94 ? -3.305 7.757 13.105 1.00 88.69 94 LEU A N 1
ATOM 745 C CA . LEU A 1 94 ? -3.988 6.675 13.807 1.00 88.69 94 LEU A CA 1
ATOM 746 C C . LEU A 1 94 ? -4.523 7.195 15.137 1.00 88.69 94 LEU A C 1
ATOM 748 O O . LEU A 1 94 ? -3.752 7.592 16.014 1.00 88.69 94 LEU A O 1
ATOM 752 N N . VAL A 1 95 ? -5.845 7.189 15.265 1.00 90.12 95 VAL A N 1
ATOM 753 C CA . VAL A 1 95 ? -6.535 7.459 16.522 1.00 90.12 95 VAL A CA 1
ATOM 754 C C . VAL A 1 95 ? -6.283 6.276 17.448 1.00 90.12 95 VAL A C 1
ATOM 756 O O . VAL A 1 95 ? -6.421 5.123 17.043 1.00 90.12 95 VAL A O 1
ATOM 759 N N . ARG A 1 96 ? -5.883 6.562 18.686 1.00 82.12 96 ARG A N 1
ATOM 760 C CA . ARG A 1 96 ? -5.792 5.563 19.748 1.00 82.12 96 ARG A CA 1
ATOM 761 C C . ARG A 1 96 ? -6.960 5.736 20.695 1.00 82.12 96 ARG A C 1
ATOM 763 O O . ARG A 1 96 ? -7.362 6.862 20.976 1.00 82.12 96 ARG A O 1
ATOM 770 N N . GLU A 1 97 ? -7.463 4.611 21.170 1.00 72.94 97 GLU A N 1
ATOM 771 C CA . GLU A 1 97 ? -8.322 4.584 22.339 1.00 72.94 97 GLU A CA 1
ATOM 772 C C . GLU A 1 97 ? -7.473 4.998 23.545 1.00 72.94 97 GLU A C 1
ATOM 774 O O . GLU A 1 97 ? -6.357 4.501 23.716 1.00 72.94 97 GLU A O 1
ATOM 779 N N . THR A 1 98 ? -7.932 6.007 24.274 1.00 65.12 98 THR A N 1
ATOM 780 C CA . THR A 1 98 ? -7.302 6.469 25.510 1.00 65.12 98 THR A CA 1
ATOM 781 C C . THR A 1 98 ? -7.868 5.667 26.670 1.00 65.12 98 THR A C 1
ATOM 783 O O . THR A 1 98 ? -9.087 5.520 26.734 1.00 65.12 98 THR A O 1
ATOM 786 N N . ASP A 1 99 ? -6.983 5.185 27.539 1.00 54.31 99 ASP A N 1
ATOM 787 C CA . ASP A 1 99 ? -7.289 4.525 28.816 1.00 54.31 99 ASP A CA 1
ATOM 788 C C . ASP A 1 99 ? -8.326 5.283 29.671 1.00 54.31 99 ASP A C 1
ATOM 790 O O . ASP A 1 99 ? -8.303 6.541 29.668 1.00 54.31 99 ASP A O 1
#

Sequence (99 aa):
MSEKEKVPVSRREFLWYAWASSLALFMAGSGGATLAFAYPRFKEGEFGGKFYMGRVEDFEDGSVT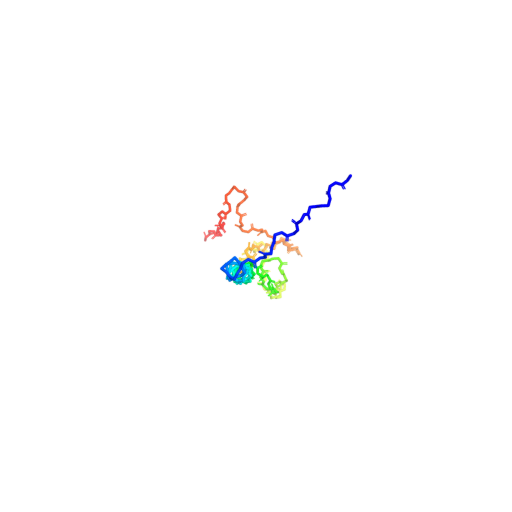PNRDGKFFLVRIGDEFRALYQVCTHLGCLVRETD

Radius of gyration: 29.19 Å; chains: 1; bounding box: 56×30×86 Å

pLDDT: mean 89.08, std 10.86, range [45.06, 98.69]